Protein AF-A0A948S138-F1 (afdb_monomer_lite)

pLDDT: mean 92.06, std 13.99, range [33.72, 98.75]

Organism: Eiseniibacteriota bacterium (NCBI:txid2212470)

Radius of gyration: 11.66 Å; chains: 1; bounding box: 29×31×22 Å

InterPro domains:
  IPR001387 Cro/C1-type, helix-turn-helix domain [PF01381] (24-63)
  IPR001387 Cro/C1-type, helix-turn-helix domain [PS50943] (24-72)
  IPR001387 Cro/C1-type, helix-turn-helix domain [SM00530] (13-72)
  IPR001387 Cro/C1-type, helix-turn-helix domain [cd00093] (24-63)
  IPR010982 Lambda repressor-like, DNA-binding domain superfamily [G3DSA:1.10.260.40] (16-72)
  IPR010982 Lambda repressor-like, DNA-binding domain superfamily [SSF47413] (21-61)

Sequence (77 aa):
MRLFTDNIDWTRFVVLLRERFFEYTQKELSDEVGVDPNTVAKWEQGKSTPRRPNKRKLKELARKKGFTEAQWPEKGK

Foldseek 3Di:
DDPPPPFFLQLVLLVCLCCPQPNHDLVVVCVQLVHDSVVSVCSVVVVDHDDPSSVVSSQVSCVVRVVDPVNGDGDDD

Structure (mmCIF, N/CA/C/O backbone):
data_AF-A0A948S138-F1
#
_entry.id   AF-A0A948S138-F1
#
loop_
_atom_site.group_PDB
_atom_site.id
_atom_site.type_symbol
_atom_site.label_atom_id
_atom_site.label_alt_id
_atom_site.label_comp_id
_atom_site.label_asym_id
_atom_site.label_entity_id
_atom_site.label_seq_id
_atom_site.pdbx_PDB_ins_code
_atom_site.Cartn_x
_atom_site.Cartn_y
_atom_site.Cartn_z
_atom_site.occupancy
_atom_site.B_iso_or_equiv
_atom_site.auth_seq_id
_atom_site.auth_comp_id
_atom_site.auth_asym_id
_atom_site.auth_atom_id
_atom_site.pdbx_PDB_model_num
ATOM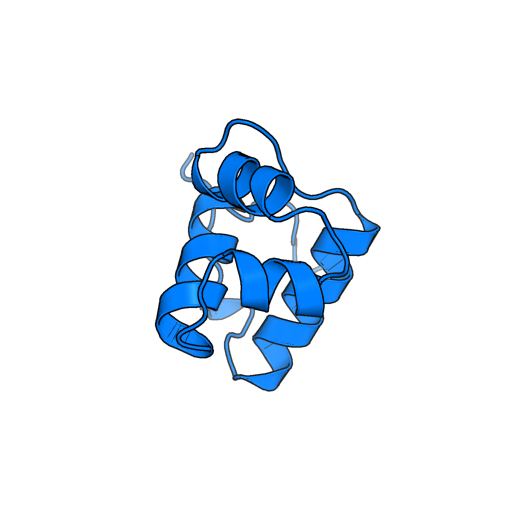 1 N N . MET A 1 1 ? -17.112 18.148 -5.949 1.00 33.72 1 MET A N 1
ATOM 2 C CA . MET A 1 1 ? -16.333 17.892 -4.719 1.00 33.72 1 MET A CA 1
ATOM 3 C C . MET A 1 1 ? -15.100 17.071 -5.096 1.00 33.72 1 MET A C 1
ATOM 5 O O . MET A 1 1 ? -15.221 15.880 -5.340 1.00 33.72 1 MET A O 1
ATOM 9 N N . ARG A 1 2 ? -13.938 17.711 -5.305 1.00 40.91 2 ARG A N 1
ATOM 10 C CA . ARG A 1 2 ? -12.677 17.004 -5.605 1.00 40.91 2 ARG A CA 1
ATOM 11 C C . ARG A 1 2 ? -12.051 16.605 -4.274 1.00 40.91 2 ARG A C 1
ATOM 13 O O . ARG A 1 2 ? -11.507 17.460 -3.588 1.00 40.91 2 ARG A O 1
ATOM 20 N N . LEU A 1 3 ? -12.154 15.332 -3.902 1.00 44.62 3 LEU A N 1
ATOM 21 C CA . LEU A 1 3 ? -11.350 14.790 -2.810 1.00 44.62 3 LEU A CA 1
ATOM 22 C C . LEU A 1 3 ? -9.897 14.778 -3.299 1.00 44.62 3 LEU A C 1
ATOM 24 O O . LEU A 1 3 ? -9.551 14.051 -4.231 1.00 44.62 3 LEU A O 1
ATOM 28 N N . PHE A 1 4 ? -9.079 15.670 -2.745 1.00 51.84 4 PHE A N 1
ATOM 29 C CA . PHE A 1 4 ? -7.655 15.803 -3.038 1.00 51.84 4 PHE A CA 1
ATOM 30 C C . PHE A 1 4 ? -6.923 14.520 -2.612 1.00 51.84 4 PHE A C 1
ATOM 32 O O . PHE A 1 4 ? -6.442 14.412 -1.494 1.00 51.84 4 PHE A O 1
ATOM 39 N N . THR A 1 5 ? -6.817 13.521 -3.493 1.00 54.91 5 THR A N 1
ATOM 40 C CA . THR A 1 5 ? -6.069 12.286 -3.183 1.00 54.91 5 THR A CA 1
ATOM 41 C C . THR A 1 5 ? -4.551 12.410 -3.365 1.00 54.91 5 THR A C 1
ATOM 43 O O . THR A 1 5 ? -3.869 11.387 -3.452 1.00 54.91 5 THR A O 1
ATOM 46 N N . ASP A 1 6 ? -4.016 13.627 -3.478 1.00 68.88 6 ASP A N 1
ATOM 47 C CA . ASP A 1 6 ? -2.607 13.843 -3.827 1.00 68.88 6 ASP A CA 1
ATOM 48 C C . ASP A 1 6 ? -1.667 13.942 -2.622 1.00 68.88 6 ASP A C 1
ATOM 50 O O . ASP A 1 6 ? -0.456 13.857 -2.813 1.00 68.88 6 ASP A O 1
ATOM 54 N N . ASN A 1 7 ? -2.189 13.995 -1.391 1.00 87.94 7 ASN A N 1
ATOM 55 C CA . ASN A 1 7 ? -1.357 14.041 -0.185 1.00 87.94 7 ASN A CA 1
ATOM 56 C C . ASN A 1 7 ? -1.223 12.699 0.558 1.00 87.94 7 ASN A C 1
ATOM 58 O O . ASN A 1 7 ? -0.905 12.684 1.739 1.00 87.94 7 ASN A O 1
ATOM 62 N N . ILE A 1 8 ? -1.470 11.556 -0.091 1.00 93.75 8 ILE A N 1
ATOM 63 C CA . ILE A 1 8 ? -1.350 10.246 0.577 1.00 93.75 8 ILE A CA 1
ATOM 64 C C . ILE A 1 8 ? 0.128 9.918 0.842 1.00 93.75 8 ILE A C 1
ATOM 66 O O . ILE A 1 8 ? 0.949 9.896 -0.086 1.00 93.75 8 ILE A O 1
ATOM 70 N N . ASP A 1 9 ? 0.455 9.568 2.086 1.00 96.06 9 ASP A N 1
ATOM 71 C CA . ASP A 1 9 ? 1.702 8.889 2.429 1.00 96.06 9 ASP A CA 1
ATOM 72 C C . ASP A 1 9 ? 1.626 7.423 1.983 1.00 96.06 9 ASP A C 1
ATOM 74 O O . ASP A 1 9 ? 1.172 6.531 2.699 1.00 96.06 9 ASP A O 1
ATOM 78 N N . TRP A 1 10 ? 2.076 7.171 0.754 1.00 96.50 10 TRP A N 1
ATOM 79 C CA . TRP A 1 10 ? 2.063 5.837 0.157 1.00 96.50 10 TRP A CA 1
ATOM 80 C C . TRP A 1 10 ? 2.926 4.818 0.898 1.00 96.50 10 TRP A C 1
ATOM 82 O O . TRP A 1 10 ? 2.599 3.634 0.864 1.00 96.50 10 TRP A O 1
ATOM 92 N N . THR A 1 11 ? 3.986 5.262 1.571 1.00 97.44 11 THR A N 1
ATOM 93 C CA . THR A 1 11 ? 4.840 4.391 2.379 1.00 97.44 11 THR A CA 1
ATOM 94 C C . THR A 1 11 ? 4.016 3.814 3.520 1.00 97.44 11 THR A C 1
ATOM 96 O O . THR A 1 11 ? 3.883 2.597 3.660 1.00 97.44 11 THR A O 1
ATOM 99 N N . ARG A 1 12 ? 3.371 4.698 4.291 1.00 97.62 12 ARG A N 1
ATOM 100 C CA . ARG A 1 12 ? 2.544 4.288 5.424 1.00 97.62 12 ARG A CA 1
ATOM 101 C C . ARG A 1 12 ? 1.271 3.572 4.987 1.00 97.62 12 ARG A C 1
ATOM 103 O O . ARG A 1 12 ? 0.861 2.618 5.642 1.00 97.62 12 ARG A O 1
ATOM 110 N N . PHE A 1 13 ? 0.672 3.999 3.877 1.00 97.75 13 PHE A N 1
ATOM 111 C CA . PHE A 1 13 ? -0.535 3.394 3.323 1.00 97.75 13 PHE A CA 1
ATOM 112 C C . PHE A 1 13 ? -0.325 1.908 3.024 1.00 97.75 13 PHE A C 1
ATOM 114 O O . PHE A 1 13 ? -1.138 1.086 3.438 1.00 97.75 13 PHE A O 1
ATOM 121 N N . VAL A 1 14 ? 0.761 1.563 2.321 1.00 98.06 14 VAL A N 1
ATOM 122 C CA . 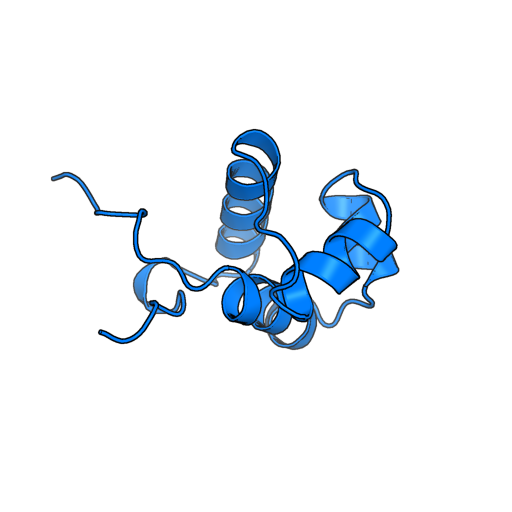VAL A 1 14 ? 1.046 0.178 1.915 1.00 98.06 14 VAL A CA 1
ATOM 123 C C . VAL A 1 14 ? 1.269 -0.704 3.143 1.00 98.06 14 VAL A C 1
ATOM 125 O O . VAL A 1 14 ? 0.661 -1.768 3.230 1.00 98.06 14 VAL A O 1
ATOM 128 N N . VAL A 1 15 ? 2.039 -0.223 4.126 1.00 98.38 15 VAL A N 1
ATOM 129 C CA . VAL A 1 15 ? 2.275 -0.947 5.387 1.00 98.38 15 VAL A CA 1
ATOM 130 C C . VAL A 1 15 ? 0.967 -1.194 6.141 1.00 98.38 15 VAL A C 1
ATOM 132 O O . VAL A 1 15 ? 0.691 -2.325 6.531 1.00 98.38 15 VAL A O 1
ATOM 135 N N . LEU A 1 16 ? 0.130 -0.164 6.322 1.00 98.12 16 LEU A N 1
ATOM 136 C CA . LEU A 1 16 ? -1.142 -0.307 7.037 1.00 98.12 16 LEU A CA 1
ATOM 137 C C . LEU A 1 16 ? -2.089 -1.268 6.322 1.00 98.12 16 LEU A C 1
ATOM 139 O O . LEU A 1 16 ? -2.649 -2.155 6.963 1.00 98.12 16 LEU A O 1
ATOM 143 N N . LEU A 1 17 ? -2.247 -1.110 5.005 1.00 97.94 17 LEU A N 1
ATOM 144 C CA . LEU A 1 17 ? -3.084 -1.988 4.194 1.00 97.94 17 LEU A CA 1
ATOM 145 C C . LEU A 1 17 ? -2.645 -3.448 4.351 1.00 97.94 17 LEU A C 1
ATOM 147 O O . LEU A 1 17 ? -3.483 -4.312 4.608 1.00 97.94 17 LEU A O 1
ATOM 151 N N . ARG A 1 18 ? -1.337 -3.701 4.233 1.00 97.75 18 ARG A N 1
ATOM 152 C CA . ARG A 1 18 ? -0.756 -5.037 4.324 1.00 97.75 18 ARG A CA 1
ATOM 153 C C . ARG A 1 18 ? -0.933 -5.643 5.713 1.00 97.75 18 ARG A C 1
ATOM 155 O O . ARG A 1 18 ? -1.518 -6.709 5.832 1.00 97.75 18 ARG A O 1
ATOM 162 N N . GLU A 1 19 ? -0.432 -4.976 6.747 1.00 97.62 19 GLU A N 1
ATOM 163 C CA . GLU A 1 19 ? -0.293 -5.565 8.084 1.00 97.62 19 GLU A CA 1
ATOM 164 C C . GLU A 1 19 ? -1.580 -5.526 8.895 1.00 97.62 19 GLU A C 1
ATOM 166 O O . GLU A 1 19 ? -1.812 -6.423 9.693 1.00 97.62 19 GLU A O 1
ATOM 171 N N . ARG A 1 20 ? -2.413 -4.492 8.721 1.00 95.75 20 ARG A N 1
ATOM 172 C CA . ARG A 1 20 ? -3.576 -4.278 9.598 1.00 95.75 20 ARG A CA 1
ATOM 173 C C . ARG A 1 20 ? -4.910 -4.652 8.981 1.00 95.75 20 ARG A C 1
ATOM 175 O O . ARG A 1 20 ? -5.811 -5.037 9.713 1.00 95.75 20 ARG A O 1
ATOM 182 N N . PHE A 1 21 ? -5.062 -4.496 7.669 1.00 96.38 21 PHE A N 1
ATOM 183 C CA . PHE A 1 21 ? -6.349 -4.742 7.005 1.00 96.38 21 PHE A CA 1
ATOM 184 C C . PHE A 1 21 ? -6.420 -6.104 6.312 1.00 96.38 21 PHE A C 1
ATOM 186 O O . PHE A 1 21 ? -7.514 -6.646 6.132 1.00 96.38 21 PHE A O 1
ATOM 193 N N . PHE A 1 22 ? -5.272 -6.651 5.912 1.00 95.12 22 PHE A N 1
ATOM 194 C CA . PHE A 1 22 ? -5.189 -7.944 5.236 1.00 95.12 22 PHE A CA 1
ATOM 195 C C . PHE A 1 22 ? -4.323 -8.985 5.953 1.00 95.12 22 PHE A C 1
ATOM 197 O O . PHE A 1 22 ? -4.474 -10.159 5.639 1.00 95.12 22 PHE A O 1
ATOM 204 N N . GLU A 1 23 ? -3.454 -8.577 6.883 1.00 97.06 23 GLU A N 1
ATOM 205 C CA . GLU A 1 23 ? -2.470 -9.448 7.553 1.00 97.06 23 GLU A CA 1
ATOM 206 C C . GLU A 1 23 ? -1.558 -10.203 6.567 1.00 97.06 23 GLU A C 1
ATOM 208 O O . GLU A 1 23 ? -1.167 -11.346 6.780 1.00 97.06 23 GLU A O 1
ATOM 213 N N . TYR A 1 24 ? -1.204 -9.543 5.465 1.00 97.75 24 TYR A N 1
ATOM 214 C CA . TYR A 1 24 ? -0.401 -10.118 4.393 1.00 97.75 24 TYR A CA 1
ATOM 215 C C . TYR A 1 24 ? 1.108 -10.012 4.635 1.00 97.75 24 TYR A C 1
ATOM 217 O O . TYR A 1 24 ? 1.647 -9.062 5.213 1.00 97.75 24 TYR A O 1
ATOM 225 N N . THR A 1 25 ? 1.829 -10.961 4.058 1.00 98.50 25 THR A N 1
ATOM 226 C CA . THR A 1 25 ? 3.248 -10.827 3.732 1.00 98.50 25 THR A CA 1
ATOM 227 C C . THR A 1 25 ? 3.447 -9.869 2.551 1.00 98.50 25 THR A C 1
ATOM 229 O O . THR A 1 25 ? 2.521 -9.562 1.793 1.00 98.50 25 THR A O 1
ATOM 232 N N . GLN A 1 26 ? 4.673 -9.368 2.353 1.00 98.44 26 GLN A N 1
ATOM 233 C CA . GLN A 1 26 ? 4.982 -8.522 1.187 1.00 98.44 26 GLN A CA 1
ATOM 234 C C . GLN A 1 26 ? 4.722 -9.257 -0.134 1.00 98.44 26 GLN A C 1
ATOM 236 O O . GLN A 1 26 ? 4.294 -8.629 -1.102 1.00 98.44 26 GLN A O 1
ATOM 241 N N . LYS A 1 27 ? 4.937 -10.581 -0.157 1.00 98.44 27 LYS A N 1
ATOM 242 C CA . LYS A 1 27 ? 4.665 -11.424 -1.321 1.00 98.44 27 LYS A CA 1
ATOM 243 C C . LYS A 1 27 ? 3.169 -11.469 -1.635 1.00 98.44 27 LYS A C 1
ATOM 245 O O . LYS A 1 27 ? 2.797 -11.192 -2.768 1.00 98.44 27 LYS A O 1
ATOM 250 N N . GLU A 1 28 ? 2.320 -11.739 -0.648 1.00 98.56 28 GLU A N 1
ATOM 251 C CA . GLU A 1 28 ? 0.867 -11.815 -0.866 1.00 98.56 28 GLU A CA 1
ATOM 252 C C . GLU A 1 28 ? 0.297 -10.481 -1.355 1.00 98.56 28 GLU A C 1
ATOM 254 O O . GLU A 1 28 ? -0.440 -10.453 -2.338 1.00 98.56 28 GLU A O 1
ATOM 259 N N . LEU A 1 29 ? 0.711 -9.350 -0.765 1.00 98.50 29 LEU A N 1
ATOM 260 C CA . LEU A 1 29 ? 0.291 -8.047 -1.289 1.00 98.50 29 LEU A CA 1
ATOM 261 C C . LEU A 1 29 ? 0.808 -7.810 -2.718 1.00 98.50 29 LEU A C 1
ATOM 263 O O . LEU A 1 29 ? 0.112 -7.213 -3.541 1.00 98.50 29 LEU A O 1
ATOM 267 N N . SER A 1 30 ? 2.030 -8.249 -3.026 1.00 98.50 30 SER A N 1
ATOM 268 C CA . SER A 1 30 ? 2.596 -8.097 -4.367 1.00 98.50 30 SER A CA 1
ATOM 269 C C . SER A 1 30 ? 1.849 -8.924 -5.415 1.00 98.50 30 SER A C 1
ATOM 271 O O . SER A 1 30 ? 1.595 -8.406 -6.504 1.00 98.50 30 SER A O 1
ATOM 273 N N . ASP A 1 31 ? 1.411 -10.135 -5.057 1.00 98.50 31 ASP A N 1
ATOM 274 C CA . ASP A 1 31 ? 0.616 -11.018 -5.913 1.00 98.50 31 ASP A CA 1
ATOM 275 C C . ASP A 1 31 ? -0.752 -10.373 -6.211 1.00 98.50 31 ASP A C 1
ATOM 277 O O . ASP A 1 31 ? -1.144 -10.254 -7.373 1.00 98.50 31 ASP A O 1
ATOM 281 N N . GLU A 1 32 ? -1.422 -9.828 -5.190 1.00 97.88 32 GLU A N 1
ATOM 282 C CA . 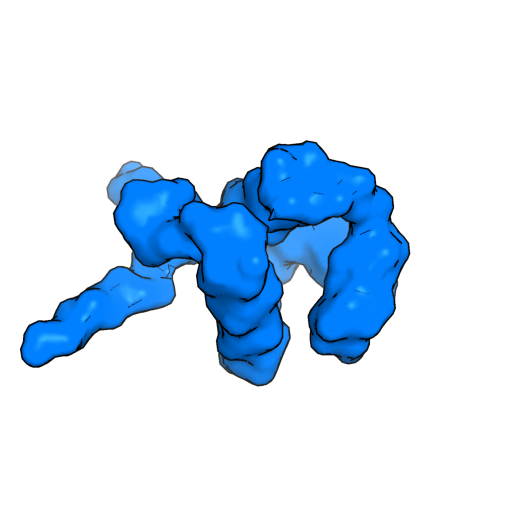GLU A 1 32 ? -2.707 -9.121 -5.333 1.00 97.88 32 GLU A CA 1
ATOM 283 C C . GLU A 1 32 ? -2.605 -7.851 -6.200 1.00 97.88 32 GLU A C 1
ATOM 285 O O . GLU A 1 32 ? -3.477 -7.540 -7.018 1.00 97.88 32 GLU A O 1
AT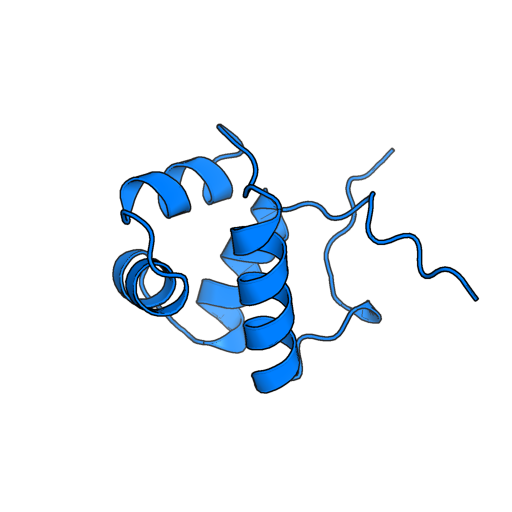OM 290 N N . VAL A 1 33 ? -1.518 -7.087 -6.058 1.00 97.62 33 VAL A N 1
ATOM 291 C CA . VAL A 1 33 ? -1.297 -5.864 -6.849 1.00 97.62 33 VAL A CA 1
ATOM 292 C C . VAL A 1 33 ? -0.739 -6.190 -8.247 1.00 97.62 33 VAL A C 1
ATOM 294 O O . VAL A 1 33 ? -0.913 -5.395 -9.181 1.00 97.62 33 VAL A O 1
ATOM 297 N N . GLY A 1 34 ? -0.135 -7.364 -8.437 1.00 98.19 34 GLY A N 1
ATOM 298 C CA . GLY A 1 34 ? 0.513 -7.802 -9.673 1.00 98.19 34 GLY A CA 1
ATOM 299 C C . GLY A 1 34 ? 1.848 -7.097 -9.923 1.00 98.19 34 GLY A C 1
ATOM 300 O O . GLY A 1 34 ? 2.061 -6.545 -11.004 1.00 98.19 34 GLY A O 1
ATOM 301 N N . VAL A 1 35 ? 2.714 -7.047 -8.909 1.00 98.50 35 VAL A N 1
ATOM 302 C CA . VAL A 1 35 ? 4.074 -6.484 -8.981 1.00 98.50 35 VAL A CA 1
ATOM 303 C C . VAL A 1 35 ? 5.081 -7.418 -8.316 1.00 98.50 35 VAL A C 1
ATOM 305 O O . VAL A 1 35 ? 4.704 -8.328 -7.594 1.00 98.50 35 VAL A O 1
ATOM 308 N N . ASP A 1 36 ? 6.372 -7.172 -8.523 1.00 98.50 36 ASP A N 1
ATOM 309 C CA . ASP A 1 36 ? 7.430 -7.906 -7.825 1.00 98.50 36 ASP A CA 1
ATOM 310 C C . ASP A 1 36 ? 7.443 -7.582 -6.308 1.00 98.50 36 ASP A C 1
ATOM 312 O O . ASP A 1 36 ? 7.287 -6.404 -5.955 1.00 98.50 36 ASP A O 1
ATOM 316 N N . PRO A 1 37 ? 7.683 -8.549 -5.398 1.00 98.44 37 PRO A N 1
ATOM 317 C CA . PRO A 1 37 ? 7.757 -8.299 -3.953 1.00 98.44 37 PRO A CA 1
ATOM 318 C C . PRO A 1 37 ? 8.752 -7.197 -3.553 1.00 98.44 37 PRO A C 1
ATOM 320 O O . PRO A 1 37 ? 8.473 -6.391 -2.663 1.00 98.44 37 PRO A O 1
ATOM 323 N N . ASN A 1 38 ? 9.885 -7.077 -4.254 1.00 98.50 38 ASN A N 1
ATOM 324 C CA . ASN A 1 38 ? 10.869 -6.015 -4.023 1.00 98.50 38 ASN A CA 1
ATOM 325 C C . ASN A 1 38 ? 10.305 -4.627 -4.370 1.00 98.50 38 ASN A C 1
ATOM 327 O O . ASN A 1 38 ? 10.740 -3.610 -3.831 1.00 98.50 38 ASN A O 1
ATOM 331 N N . THR A 1 39 ? 9.316 -4.559 -5.264 1.00 98.56 39 THR A N 1
ATOM 332 C CA . THR A 1 39 ? 8.597 -3.315 -5.560 1.00 98.56 39 THR A CA 1
ATOM 333 C C . THR A 1 39 ? 7.781 -2.863 -4.349 1.00 98.56 39 THR A C 1
ATOM 335 O O . THR A 1 39 ? 7.854 -1.690 -3.985 1.00 98.56 39 THR A O 1
ATOM 338 N N . VAL A 1 40 ? 7.076 -3.786 -3.682 1.00 98.62 40 VAL A N 1
ATOM 339 C CA . VAL A 1 40 ? 6.349 -3.502 -2.431 1.00 98.62 40 VAL A CA 1
ATOM 340 C C . VAL A 1 40 ? 7.325 -3.085 -1.333 1.00 98.62 40 VAL A C 1
ATOM 342 O O . VAL A 1 40 ? 7.138 -2.031 -0.727 1.00 98.62 40 VAL A O 1
ATOM 345 N N . ALA A 1 41 ? 8.426 -3.821 -1.150 1.00 98.56 41 ALA A N 1
ATOM 346 C CA . ALA A 1 41 ? 9.450 -3.475 -0.163 1.00 98.56 41 ALA A CA 1
ATOM 347 C C . ALA A 1 41 ? 10.018 -2.057 -0.373 1.00 98.56 41 ALA A C 1
ATOM 349 O O . ALA A 1 41 ? 10.188 -1.299 0.583 1.00 98.56 41 ALA A O 1
ATOM 350 N N . LYS A 1 42 ? 10.264 -1.646 -1.626 1.00 98.75 42 LYS A N 1
ATOM 351 C CA . LYS A 1 42 ? 10.711 -0.279 -1.947 1.00 98.75 42 LYS A CA 1
ATOM 352 C C . LYS A 1 42 ? 9.657 0.784 -1.637 1.00 98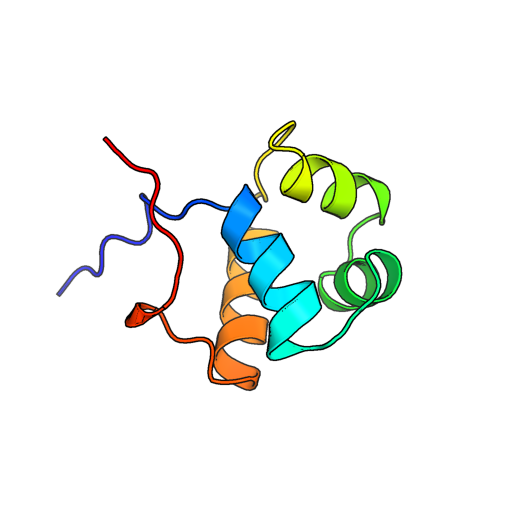.75 42 LYS A C 1
ATOM 354 O O . LYS A 1 42 ? 10.045 1.903 -1.307 1.00 98.75 42 LYS A O 1
ATOM 359 N N . TRP A 1 43 ? 8.365 0.479 -1.765 1.00 98.56 43 TRP A N 1
ATOM 360 C CA . TRP A 1 43 ? 7.295 1.397 -1.361 1.00 98.56 43 TRP A CA 1
ATOM 361 C C . TRP A 1 43 ? 7.242 1.550 0.155 1.00 98.56 43 TRP A C 1
ATOM 363 O O . TRP A 1 43 ? 7.226 2.674 0.639 1.00 98.56 43 TRP A O 1
ATOM 373 N N . GLU A 1 44 ? 7.302 0.446 0.900 1.00 98.44 44 GLU A N 1
ATOM 374 C CA . GLU A 1 44 ? 7.263 0.443 2.373 1.00 98.44 44 GLU A CA 1
ATOM 375 C C . GLU A 1 44 ? 8.492 1.096 3.016 1.00 98.44 44 GLU A C 1
ATOM 377 O O . GLU A 1 44 ? 8.416 1.613 4.125 1.00 98.44 44 GLU A O 1
ATOM 382 N N . GLN A 1 45 ? 9.621 1.116 2.308 1.00 97.81 45 GLN A N 1
ATOM 383 C CA . GLN A 1 45 ? 10.836 1.821 2.726 1.00 97.81 45 GLN A CA 1
ATOM 384 C C . GLN A 1 45 ? 10.876 3.285 2.255 1.00 97.81 45 GLN A C 1
ATOM 386 O O . GLN A 1 45 ? 11.864 3.974 2.492 1.00 97.81 45 GLN A O 1
ATOM 391 N N . GLY A 1 46 ? 9.870 3.753 1.509 1.00 97.00 46 GLY A N 1
ATOM 392 C CA . GLY A 1 46 ? 9.850 5.098 0.925 1.00 97.00 46 GLY A CA 1
ATOM 393 C C . GLY A 1 46 ? 10.880 5.334 -0.186 1.00 97.00 46 GLY A C 1
ATOM 394 O O . GLY A 1 46 ? 11.046 6.463 -0.641 1.00 97.00 46 GLY A O 1
ATOM 395 N N . LYS A 1 47 ? 11.555 4.283 -0.671 1.00 97.81 47 LYS A N 1
ATOM 396 C CA . LYS A 1 47 ? 12.555 4.357 -1.753 1.00 97.81 47 LYS A CA 1
ATOM 397 C C . LYS A 1 47 ? 11.933 4.628 -3.122 1.00 97.81 47 LYS A C 1
ATOM 399 O O . LYS A 1 47 ? 12.618 5.061 -4.044 1.00 97.81 47 LYS A O 1
ATOM 404 N N . SER A 1 48 ? 10.648 4.331 -3.290 1.00 97.38 48 SER A N 1
ATOM 405 C CA . SER A 1 48 ? 9.882 4.684 -4.486 1.00 97.38 48 SER A CA 1
ATOM 406 C C . SER A 1 48 ? 8.403 4.833 -4.142 1.00 97.38 48 SER A C 1
ATOM 408 O O . SER A 1 48 ? 7.964 4.383 -3.088 1.00 97.38 48 SER A O 1
ATOM 410 N N . THR A 1 49 ? 7.617 5.438 -5.034 1.00 95.81 49 THR A N 1
ATOM 411 C CA . THR A 1 49 ? 6.160 5.540 -4.865 1.00 95.81 49 THR A CA 1
ATOM 412 C C . THR A 1 49 ? 5.426 4.668 -5.890 1.00 95.81 49 THR A C 1
ATOM 414 O O . THR A 1 49 ? 5.919 4.499 -7.013 1.00 95.81 49 THR A O 1
ATOM 417 N N . PRO A 1 50 ? 4.246 4.105 -5.553 1.00 97.12 50 PRO A N 1
ATOM 418 C CA . PRO A 1 50 ? 3.465 3.326 -6.506 1.00 97.12 50 PRO A CA 1
ATOM 419 C C . PRO A 1 50 ? 3.102 4.160 -7.736 1.00 97.12 50 PRO A C 1
ATOM 421 O O . PRO A 1 50 ? 2.715 5.322 -7.624 1.00 97.12 50 PRO A O 1
ATOM 424 N N . ARG A 1 51 ? 3.174 3.570 -8.932 1.00 96.06 51 ARG A N 1
ATOM 425 C CA . ARG A 1 51 ? 2.713 4.234 -10.163 1.00 96.06 51 ARG A CA 1
ATOM 426 C C . ARG A 1 51 ? 1.186 4.303 -10.201 1.00 96.06 51 ARG A C 1
ATOM 428 O O . ARG A 1 51 ? 0.507 3.539 -9.520 1.00 96.06 51 ARG A O 1
ATOM 435 N N . ARG A 1 52 ? 0.630 5.179 -11.047 1.00 95.19 52 ARG A N 1
ATOM 436 C CA . ARG A 1 52 ? -0.825 5.382 -11.207 1.00 95.19 52 ARG A CA 1
ATOM 437 C C . ARG A 1 52 ? -1.669 4.088 -11.264 1.00 95.19 52 ARG A C 1
ATOM 439 O O . ARG A 1 52 ? -2.648 4.038 -10.521 1.00 95.19 52 ARG A O 1
ATOM 446 N N . PRO A 1 53 ? -1.341 3.050 -12.067 1.00 96.12 53 PRO A N 1
ATOM 447 C CA . PRO A 1 53 ? -2.130 1.812 -12.072 1.00 96.12 53 PRO A CA 1
ATOM 448 C C . PRO A 1 53 ? -2.111 1.088 -10.717 1.00 96.12 53 PRO A C 1
ATOM 450 O O . PRO A 1 53 ? -3.148 0.618 -10.259 1.00 96.12 53 PRO A O 1
ATOM 453 N N . ASN A 1 54 ? -0.968 1.079 -10.033 1.00 97.62 54 ASN A N 1
ATOM 454 C CA . ASN A 1 54 ? -0.807 0.416 -8.739 1.00 97.62 54 ASN A CA 1
ATOM 455 C C . ASN A 1 54 ? -1.531 1.191 -7.635 1.00 97.62 54 ASN A C 1
ATOM 457 O O . ASN A 1 54 ? -2.208 0.587 -6.813 1.00 97.62 54 ASN A O 1
ATOM 461 N N . LYS A 1 55 ? -1.482 2.532 -7.667 1.00 97.19 55 LYS A N 1
ATOM 462 C CA . LYS A 1 55 ? -2.273 3.392 -6.768 1.00 97.19 55 LYS A CA 1
ATOM 463 C C . LYS A 1 55 ? -3.766 3.075 -6.860 1.00 97.19 55 LYS A C 1
ATOM 465 O O . LYS A 1 55 ? -4.447 3.076 -5.842 1.00 97.19 55 LYS A O 1
ATOM 470 N N . ARG A 1 56 ? -4.284 2.819 -8.068 1.00 96.19 56 ARG A N 1
ATOM 471 C CA . ARG A 1 56 ? -5.693 2.455 -8.267 1.00 96.19 56 ARG A CA 1
ATOM 472 C C . ARG A 1 56 ? -6.017 1.112 -7.605 1.00 96.19 56 ARG A C 1
ATOM 474 O O . ARG A 1 56 ? -6.916 1.079 -6.774 1.00 96.19 56 ARG A O 1
ATOM 481 N N . LYS A 1 57 ? -5.235 0.065 -7.893 1.00 97.44 57 LYS A N 1
ATOM 482 C CA . LYS A 1 57 ? -5.416 -1.266 -7.285 1.00 97.44 57 LYS A CA 1
ATOM 483 C C . LYS A 1 57 ? -5.331 -1.230 -5.757 1.00 97.44 57 LYS A C 1
ATOM 485 O O . LYS A 1 57 ? -6.180 -1.784 -5.075 1.00 97.44 57 LYS A O 1
ATOM 490 N N . LEU A 1 58 ? -4.346 -0.516 -5.214 1.00 97.69 58 LEU A N 1
ATOM 491 C CA . LEU A 1 58 ? -4.167 -0.348 -3.769 1.00 97.69 58 LEU A CA 1
ATOM 492 C C . LEU A 1 58 ? -5.387 0.314 -3.105 1.00 97.69 58 LEU A C 1
ATOM 494 O O . LEU A 1 58 ? -5.829 -0.134 -2.052 1.00 97.69 58 LEU A O 1
ATOM 498 N N . LYS A 1 59 ? -5.972 1.343 -3.735 1.00 96.81 59 LYS A N 1
ATOM 499 C CA . LYS A 1 59 ? -7.210 1.981 -3.249 1.00 96.81 59 LYS A CA 1
ATOM 500 C C . LYS A 1 59 ? -8.420 1.047 -3.337 1.00 96.81 59 LYS A C 1
ATOM 502 O O . LYS A 1 59 ? -9.263 1.063 -2.447 1.00 96.81 59 LYS A O 1
ATOM 507 N N . GLU A 1 60 ? -8.522 0.245 -4.394 1.00 96.94 60 GLU A N 1
ATOM 508 C CA . GLU A 1 60 ? -9.588 -0.756 -4.545 1.00 96.94 60 GLU A CA 1
ATOM 509 C C . GLU A 1 60 ? -9.501 -1.836 -3.456 1.00 96.94 60 GLU A C 1
ATOM 511 O O . GLU A 1 60 ? -10.498 -2.109 -2.787 1.00 96.94 60 GLU A O 1
ATOM 516 N N . LEU A 1 61 ? -8.302 -2.377 -3.206 1.00 96.94 61 LEU A N 1
ATOM 517 C CA . LEU A 1 61 ? -8.050 -3.329 -2.119 1.00 96.94 61 LEU A CA 1
ATOM 518 C C . LEU A 1 61 ? -8.387 -2.729 -0.751 1.00 96.94 61 LEU A C 1
ATOM 520 O O . LEU A 1 61 ? -9.064 -3.372 0.050 1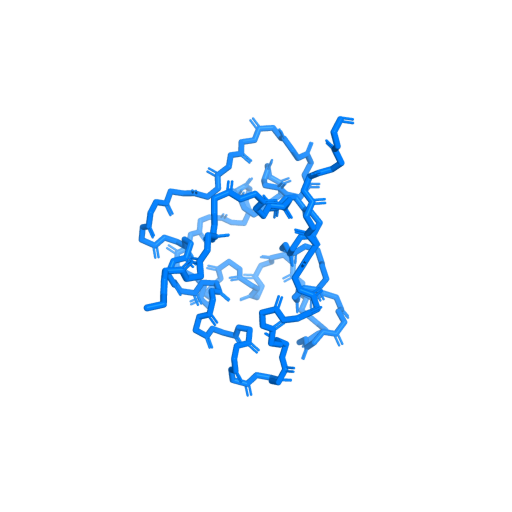.00 96.94 61 LEU A O 1
ATOM 524 N N . ALA A 1 62 ? -7.972 -1.486 -0.502 1.00 96.88 62 ALA A N 1
ATOM 525 C CA . ALA A 1 62 ? -8.280 -0.776 0.735 1.00 96.88 62 ALA A CA 1
ATOM 526 C C . ALA A 1 62 ? -9.793 -0.688 0.982 1.00 96.88 62 ALA A C 1
ATOM 528 O O . ALA A 1 62 ? -10.276 -1.102 2.037 1.00 96.88 62 ALA A O 1
ATOM 529 N N . ARG A 1 63 ? -10.566 -0.267 -0.027 1.00 95.81 63 ARG A N 1
ATOM 530 C CA . ARG A 1 63 ? -12.032 -0.194 0.069 1.00 95.81 63 ARG A CA 1
ATOM 531 C C . ARG A 1 63 ? -12.674 -1.557 0.335 1.00 95.81 63 ARG A C 1
ATOM 533 O O . ARG A 1 63 ? -13.596 -1.628 1.140 1.00 95.81 63 ARG A O 1
ATOM 540 N N . LYS A 1 64 ? -12.159 -2.641 -0.261 1.00 94.75 64 LYS A N 1
ATOM 541 C CA . LYS A 1 64 ? -12.654 -4.016 -0.036 1.00 94.75 64 LYS A CA 1
ATOM 542 C C . LYS A 1 64 ? -12.556 -4.461 1.433 1.00 94.75 64 LYS A C 1
ATOM 544 O O . LYS A 1 64 ? -13.341 -5.303 1.856 1.00 94.75 64 LYS A O 1
ATOM 549 N N . LYS A 1 65 ? -11.621 -3.903 2.211 1.00 92.50 65 LYS A N 1
ATOM 550 C CA . LYS A 1 65 ? -11.448 -4.184 3.651 1.00 92.50 65 LYS A CA 1
ATOM 551 C C . LYS A 1 65 ? -11.970 -3.083 4.572 1.00 92.50 65 LYS A C 1
ATOM 553 O O . LYS A 1 65 ? -11.707 -3.121 5.769 1.00 92.50 65 LYS A O 1
ATOM 558 N N . GLY A 1 66 ? -12.677 -2.091 4.032 1.00 94.12 66 GLY A N 1
ATOM 559 C CA . GLY A 1 66 ? -13.151 -0.955 4.819 1.00 94.12 66 GLY A CA 1
ATOM 560 C C . GLY A 1 66 ? -12.041 0.000 5.268 1.00 94.12 66 GLY A C 1
ATOM 561 O O . GLY A 1 66 ? -12.282 0.810 6.155 1.00 94.12 66 GLY A O 1
ATOM 562 N N . PHE A 1 67 ? -10.847 -0.055 4.662 1.00 94.94 67 PHE A N 1
ATOM 563 C CA . PHE A 1 67 ? -9.820 0.976 4.826 1.00 94.94 67 PHE A CA 1
ATOM 564 C C . PHE A 1 67 ? -10.161 2.175 3.937 1.00 94.94 67 PHE A C 1
ATOM 566 O O . PHE A 1 67 ? -9.761 2.259 2.770 1.00 94.94 67 PHE A O 1
ATOM 573 N N . THR A 1 68 ? -10.968 3.079 4.477 1.00 92.94 68 THR A N 1
ATOM 574 C CA . THR A 1 68 ? -11.547 4.206 3.732 1.00 92.94 68 THR A CA 1
ATOM 575 C C . THR A 1 68 ? -10.623 5.421 3.688 1.00 92.94 68 THR A C 1
ATOM 577 O O . THR A 1 68 ? -9.691 5.542 4.480 1.00 92.94 68 THR A O 1
ATOM 580 N N . GLU A 1 69 ? -10.914 6.348 2.774 1.00 91.44 69 GLU A N 1
ATOM 581 C CA . GLU A 1 69 ? -10.201 7.611 2.555 1.00 91.44 69 GLU A CA 1
ATOM 582 C C . GLU A 1 69 ? -9.927 8.391 3.850 1.00 91.44 69 GLU A C 1
ATOM 584 O O . GLU A 1 69 ? -8.850 8.958 3.996 1.00 91.44 69 GLU A O 1
ATOM 589 N N . ALA A 1 70 ? -10.865 8.382 4.804 1.00 90.56 70 ALA A N 1
ATOM 590 C CA . ALA A 1 70 ? -10.735 9.079 6.087 1.00 90.56 70 ALA A CA 1
ATOM 591 C C . ALA A 1 70 ? -9.622 8.515 6.992 1.00 90.56 70 ALA A C 1
ATOM 593 O O . ALA A 1 70 ? -9.189 9.179 7.929 1.00 90.56 70 ALA A O 1
ATOM 594 N N . GLN A 1 71 ? -9.179 7.284 6.733 1.00 92.94 71 GLN A N 1
ATOM 595 C CA . GLN A 1 71 ? -8.123 6.606 7.484 1.00 92.94 71 GLN A CA 1
ATOM 596 C C . GLN A 1 71 ? -6.784 6.630 6.737 1.00 92.94 71 GLN A C 1
ATOM 598 O O . GLN A 1 71 ? -5.768 6.201 7.291 1.00 92.94 71 GLN A O 1
ATOM 603 N N . TRP A 1 72 ? -6.768 7.055 5.470 1.00 94.25 72 TRP A N 1
ATOM 604 C CA . TRP A 1 72 ? -5.555 7.016 4.665 1.00 94.25 72 TRP A CA 1
ATOM 605 C C . TRP A 1 72 ? -4.527 7.997 5.233 1.00 94.25 72 TRP A C 1
ATOM 607 O O . TRP A 1 72 ? -4.854 9.160 5.459 1.00 94.25 72 TRP A O 1
ATOM 617 N N . PRO A 1 73 ? -3.282 7.551 5.468 1.00 94.94 73 PRO A N 1
ATOM 618 C CA . PRO A 1 73 ? -2.266 8.414 6.037 1.00 94.94 73 PRO A CA 1
ATOM 619 C C . PRO A 1 73 ? -1.918 9.522 5.046 1.00 94.94 73 PRO A C 1
ATOM 621 O O . PRO A 1 73 ? -1.722 9.267 3.853 1.00 94.94 73 PRO A O 1
ATOM 624 N N . GLU A 1 74 ? -1.817 10.744 5.550 1.00 93.19 74 GLU A N 1
ATOM 625 C CA . GLU A 1 74 ? -1.405 11.908 4.776 1.00 93.19 74 GLU A CA 1
ATOM 626 C C . GLU A 1 74 ? 0.068 12.228 5.038 1.00 93.19 74 GLU A C 1
ATOM 628 O O . GLU A 1 74 ? 0.565 12.019 6.147 1.00 93.19 74 GLU A O 1
ATOM 633 N N . LYS A 1 75 ? 0.784 12.756 4.038 1.00 87.38 75 LYS A N 1
ATOM 634 C CA . LYS A 1 75 ? 2.107 13.327 4.303 1.00 87.38 75 LYS A CA 1
ATOM 635 C C . LYS A 1 75 ? 1.927 14.568 5.178 1.00 87.38 75 LYS A C 1
ATOM 637 O O . LYS A 1 75 ? 1.171 15.475 4.822 1.00 87.38 75 LYS A O 1
ATOM 642 N N . GLY A 1 76 ? 2.613 14.594 6.320 1.00 78.50 76 GLY A N 1
ATOM 643 C CA . GLY A 1 76 ? 2.731 15.800 7.138 1.00 78.50 76 GLY A CA 1
ATOM 644 C C . GLY A 1 76 ? 3.348 16.943 6.327 1.00 78.50 76 GLY A C 1
ATOM 645 O O . GLY A 1 76 ? 4.137 16.686 5.414 1.00 78.50 76 GLY A O 1
ATOM 646 N N . LYS A 1 77 ? 2.937 18.179 6.637 1.00 56.00 77 LYS A N 1
ATOM 647 C CA . LYS A 1 77 ? 3.572 19.400 6.116 1.00 56.00 77 LYS A CA 1
ATOM 648 C C . LYS A 1 77 ? 5.066 19.420 6.416 1.00 56.00 77 LYS A C 1
ATOM 650 O O . LYS A 1 77 ? 5.432 18.979 7.527 1.00 56.00 77 LYS A O 1
#

Secondary structure (DSSP, 8-state):
----GGGB-HHHHHHHIIIIII---HHHHHHHHTS-HHHHHHHHTTSS---HHHHHHHHHHHHHTT--GGGSPBPP-